Protein AF-A0A5C8MWT9-F1 (afdb_monomer_lite)

Structure (mmCIF, N/CA/C/O backbone):
data_AF-A0A5C8MWT9-F1
#
_entry.id   AF-A0A5C8MWT9-F1
#
loop_
_atom_site.group_PDB
_atom_site.id
_atom_site.type_symbol
_atom_site.label_atom_id
_atom_site.label_alt_id
_atom_site.label_comp_id
_atom_site.label_asym_id
_atom_site.label_entity_id
_atom_site.label_seq_id
_atom_site.pdbx_PDB_ins_code
_atom_site.Cartn_x
_atom_site.Cartn_y
_atom_site.Cartn_z
_atom_site.occupancy
_atom_site.B_iso_or_equiv
_atom_site.auth_seq_id
_atom_site.auth_comp_id
_atom_site.auth_asym_id
_atom_site.auth_atom_id
_atom_site.pdbx_PDB_model_num
ATOM 1 N N . MET A 1 1 ? -12.291 33.682 -6.808 1.00 61.00 1 MET A N 1
ATOM 2 C CA . MET A 1 1 ? -11.928 32.566 -5.902 1.00 61.00 1 MET A CA 1
ATOM 3 C C . MET A 1 1 ? -12.934 31.413 -5.937 1.00 61.00 1 MET A C 1
ATOM 5 O O . MET A 1 1 ? -12.515 30.306 -6.228 1.00 61.00 1 MET A O 1
ATOM 9 N N . LYS A 1 2 ? -14.249 31.640 -5.759 1.00 75.25 2 LYS A N 1
ATOM 10 C CA . LYS A 1 2 ? -15.270 30.561 -5.780 1.00 75.25 2 LYS A CA 1
ATOM 11 C C . LYS A 1 2 ? -15.262 29.684 -7.050 1.00 75.25 2 LYS A C 1
ATOM 13 O O . LYS A 1 2 ? -15.384 28.471 -6.953 1.00 75.25 2 LYS A O 1
ATOM 18 N N . LYS A 1 3 ? -15.047 30.285 -8.229 1.00 83.94 3 LYS A N 1
ATOM 19 C CA . LYS A 1 3 ? -14.958 29.557 -9.512 1.00 83.94 3 LYS A CA 1
ATOM 20 C C . LYS A 1 3 ? -13.695 28.686 -9.634 1.00 83.94 3 LYS A C 1
ATOM 22 O O . LYS A 1 3 ? -13.770 27.603 -10.191 1.00 83.94 3 LYS A O 1
ATOM 27 N N . LEU A 1 4 ? -12.568 29.133 -9.071 1.00 89.56 4 LEU A N 1
ATOM 28 C CA . LEU A 1 4 ? -11.313 28.367 -9.039 1.00 89.56 4 LEU A CA 1
ATOM 29 C C . LEU A 1 4 ? -11.405 27.190 -8.063 1.00 89.56 4 LEU A C 1
ATOM 31 O O . LEU A 1 4 ? -10.991 26.090 -8.401 1.00 89.56 4 LEU A O 1
ATOM 35 N N . LEU A 1 5 ? -12.018 27.404 -6.894 1.00 92.25 5 LEU A N 1
ATOM 36 C CA . LEU A 1 5 ? -12.266 26.336 -5.926 1.00 92.25 5 LEU A CA 1
ATOM 37 C C . LEU A 1 5 ? -13.187 25.256 -6.510 1.00 92.25 5 LEU A C 1
ATOM 39 O O . LEU A 1 5 ? -12.892 24.073 -6.405 1.00 92.25 5 LEU A O 1
ATOM 43 N N . SER A 1 6 ? -14.269 25.661 -7.183 1.00 91.88 6 SER A N 1
ATOM 44 C CA . SER A 1 6 ? -15.180 24.723 -7.848 1.00 91.88 6 SER A CA 1
ATOM 45 C C . SER A 1 6 ? -14.488 23.919 -8.951 1.00 91.88 6 SER A C 1
ATOM 47 O O . SER A 1 6 ? -14.768 22.733 -9.098 1.00 91.88 6 SER A O 1
ATOM 49 N N . LEU A 1 7 ? -13.589 24.548 -9.714 1.00 92.56 7 LEU A N 1
ATOM 50 C CA . LEU A 1 7 ? -12.819 23.870 -10.753 1.00 92.56 7 LEU A CA 1
ATOM 51 C C . LEU A 1 7 ? -11.828 22.865 -10.150 1.00 92.56 7 LEU A C 1
ATOM 53 O O . LEU A 1 7 ? -11.711 21.750 -10.644 1.00 92.56 7 LEU A O 1
ATOM 57 N N . PHE A 1 8 ? -11.164 23.232 -9.052 1.00 91.44 8 PHE A N 1
ATOM 58 C CA . PHE A 1 8 ? -10.247 22.346 -8.338 1.00 91.44 8 PHE A CA 1
ATOM 59 C C . PHE A 1 8 ? -10.958 21.104 -7.783 1.00 91.44 8 PHE A C 1
ATOM 61 O O . PHE A 1 8 ? -10.495 19.985 -7.987 1.00 91.44 8 PHE A O 1
ATOM 68 N N . VAL A 1 9 ? -12.122 21.286 -7.151 1.00 91.31 9 VAL A N 1
ATOM 69 C CA . VAL A 1 9 ? -12.938 20.174 -6.635 1.00 91.31 9 VAL A CA 1
ATOM 70 C C . VAL A 1 9 ? -13.403 19.253 -7.767 1.00 91.31 9 VAL A C 1
ATOM 72 O O . VAL A 1 9 ? -13.384 18.032 -7.608 1.00 91.31 9 VAL A O 1
ATOM 75 N N . LEU A 1 10 ? -13.775 19.813 -8.922 1.00 90.31 10 LEU A N 1
ATOM 76 C CA . LEU A 1 10 ? -14.163 19.028 -10.094 1.00 90.31 10 LEU A CA 1
ATOM 77 C C . LEU A 1 10 ? -12.996 18.179 -10.621 1.00 90.31 10 LEU A C 1
ATOM 79 O O . LEU A 1 10 ? -13.176 16.990 -10.864 1.00 90.31 10 LEU A O 1
ATOM 83 N N . ILE A 1 11 ? -11.799 18.760 -10.743 1.00 86.25 11 ILE A N 1
ATOM 84 C CA . ILE A 1 11 ? -10.594 18.047 -11.197 1.00 86.25 11 ILE A CA 1
ATOM 85 C C . ILE A 1 11 ? -10.229 16.919 -10.226 1.00 86.25 11 ILE A C 1
ATOM 87 O O . ILE A 1 11 ? -9.987 15.794 -10.659 1.00 86.25 11 ILE A O 1
ATOM 91 N N . LEU A 1 12 ? -10.248 17.195 -8.920 1.00 83.25 12 LEU A N 1
ATOM 92 C CA . LEU A 1 12 ? -9.969 16.192 -7.892 1.00 83.25 12 LEU A CA 1
ATOM 93 C C . LEU A 1 12 ? -10.973 15.034 -7.947 1.00 83.25 12 LEU A C 1
ATOM 95 O O . LEU A 1 12 ? -10.586 13.871 -7.862 1.00 83.25 12 LEU A O 1
ATOM 99 N N . SER A 1 13 ? -12.254 15.350 -8.148 1.00 82.06 13 SER A N 1
ATOM 100 C CA . SER A 1 13 ? -13.306 14.341 -8.284 1.00 82.06 13 SER A CA 1
ATOM 101 C C . SER A 1 13 ? -13.067 13.458 -9.511 1.00 82.06 13 SER A C 1
ATOM 103 O O . SER A 1 13 ? -13.127 12.241 -9.403 1.00 82.06 13 SER A O 1
ATOM 105 N N . ILE A 1 14 ? -12.718 14.040 -10.664 1.00 80.62 14 ILE A N 1
ATOM 106 C CA . ILE A 1 14 ? -12.421 13.273 -11.887 1.00 80.62 14 ILE A CA 1
ATOM 107 C C . ILE A 1 14 ? -11.216 12.343 -11.678 1.00 80.62 14 ILE A C 1
ATOM 10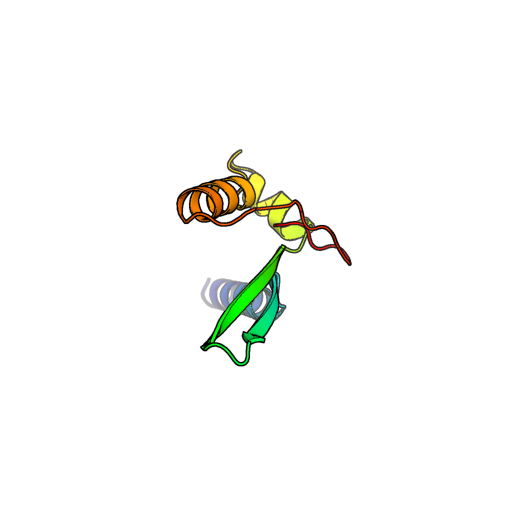9 O O . ILE A 1 14 ? -11.257 11.193 -12.112 1.00 80.62 14 ILE A O 1
ATOM 113 N N . GLY A 1 15 ? -10.180 12.807 -10.971 1.00 74.00 15 GLY A N 1
ATOM 114 C CA . GLY A 1 15 ? -9.027 11.978 -10.613 1.00 74.00 15 GLY A CA 1
ATOM 115 C C . GLY A 1 15 ? -9.428 10.751 -9.790 1.00 74.00 15 GLY A C 1
ATOM 116 O O . GLY A 1 15 ? -9.083 9.629 -10.154 1.00 74.00 15 GLY A O 1
ATOM 117 N N . LEU A 1 16 ? -10.239 10.946 -8.745 1.00 70.94 16 LEU A N 1
ATOM 118 C CA . LEU A 1 16 ? -10.735 9.860 -7.890 1.00 70.94 16 LEU A CA 1
ATOM 119 C C . LEU A 1 16 ? -11.622 8.854 -8.643 1.00 70.94 16 LEU A C 1
ATOM 121 O O . LEU A 1 16 ? -11.563 7.661 -8.356 1.00 70.94 16 LEU A O 1
ATOM 125 N N . LEU A 1 17 ? -12.417 9.307 -9.621 1.00 68.50 17 LEU A N 1
ATOM 126 C CA . LEU A 1 17 ? -13.266 8.425 -10.432 1.00 68.50 17 LEU A CA 1
ATOM 127 C C . LEU A 1 17 ? -12.496 7.641 -11.512 1.00 68.50 17 LEU A C 1
ATOM 129 O O . LEU A 1 17 ? -13.021 6.655 -12.022 1.00 68.50 17 LEU A O 1
ATOM 133 N N . SER A 1 18 ? -11.273 8.052 -11.867 1.00 68.31 18 SER A N 1
ATOM 134 C CA . SER A 1 18 ? -10.492 7.432 -12.951 1.00 68.31 18 SER A CA 1
ATOM 135 C C . SER A 1 18 ? -9.805 6.106 -12.584 1.00 68.31 18 SER A C 1
ATOM 137 O O . SER A 1 18 ? -9.278 5.436 -13.466 1.00 68.31 18 SER A O 1
ATOM 139 N N . GLY A 1 19 ? -9.865 5.687 -11.313 1.00 62.19 19 GLY A N 1
ATOM 140 C CA . GLY A 1 19 ? -9.400 4.370 -10.866 1.00 62.19 19 GLY A CA 1
ATOM 141 C C . GLY A 1 19 ? -7.879 4.208 -10.918 1.00 62.19 19 GLY A C 1
ATOM 142 O O . GLY A 1 19 ? -7.341 3.488 -11.754 1.00 62.19 19 GLY A O 1
ATOM 143 N N . CYS A 1 20 ? -7.166 4.838 -9.985 1.00 78.38 20 CYS A N 1
ATOM 144 C CA . CYS A 1 20 ? -5.702 4.736 -9.889 1.00 78.38 20 CYS A CA 1
ATOM 145 C C . CYS A 1 20 ? -5.211 3.424 -9.246 1.00 78.38 20 CYS A C 1
ATOM 147 O O . CYS A 1 20 ? -4.006 3.232 -9.089 1.00 78.38 20 CYS A O 1
ATOM 149 N N . VAL A 1 21 ? -6.131 2.541 -8.848 1.00 82.06 21 VAL A N 1
ATOM 150 C CA . VAL A 1 21 ? -5.850 1.286 -8.142 1.00 82.06 21 VAL A CA 1
ATOM 151 C C . VAL A 1 21 ? -6.568 0.141 -8.849 1.00 82.06 21 VAL A C 1
ATOM 153 O O . VAL A 1 21 ? -7.740 0.258 -9.204 1.00 82.06 21 VAL A O 1
ATOM 156 N N . LYS A 1 22 ? -5.865 -0.972 -9.034 1.00 84.69 22 LYS A N 1
ATOM 157 C CA . LYS A 1 22 ? -6.354 -2.244 -9.559 1.00 84.69 22 LYS A CA 1
ATOM 158 C C . LYS A 1 22 ? -6.274 -3.280 -8.441 1.00 84.69 22 LYS A C 1
ATOM 160 O O . LYS A 1 22 ? -5.216 -3.459 -7.854 1.00 84.69 22 LYS A O 1
ATOM 165 N N . GLY A 1 23 ? -7.383 -3.959 -8.168 1.00 86.38 23 GLY A N 1
ATOM 166 C CA . GLY A 1 23 ? -7.438 -5.078 -7.230 1.00 86.38 23 GLY A CA 1
ATOM 167 C C . GLY A 1 23 ? -7.993 -6.314 -7.925 1.00 86.38 23 GLY A C 1
ATOM 168 O O . GLY A 1 23 ? -9.099 -6.253 -8.466 1.00 86.38 23 GLY A O 1
ATOM 169 N N . VAL A 1 24 ? -7.249 -7.418 -7.930 1.00 88.56 24 VAL A N 1
ATOM 170 C CA . VAL A 1 24 ? -7.729 -8.720 -8.410 1.00 88.56 24 VAL A CA 1
ATOM 171 C C . VAL A 1 24 ? -7.828 -9.651 -7.213 1.00 88.56 24 VAL A C 1
ATOM 173 O O . VAL A 1 24 ? -6.835 -9.941 -6.557 1.00 88.56 24 VAL A O 1
ATOM 176 N N . PHE A 1 25 ? -9.044 -10.104 -6.914 1.00 88.62 25 PHE A N 1
ATOM 177 C CA . PHE A 1 25 ? -9.322 -10.956 -5.763 1.00 88.62 25 PHE A CA 1
ATOM 178 C C . PHE A 1 25 ? -9.660 -12.359 -6.256 1.00 88.62 25 PHE A C 1
ATOM 180 O O . PHE A 1 25 ? -10.737 -12.590 -6.806 1.00 88.62 25 PHE A O 1
ATOM 187 N N . HIS A 1 26 ? -8.740 -13.299 -6.065 1.00 91.06 26 HIS A N 1
ATOM 188 C CA . HIS A 1 26 ? -8.955 -14.705 -6.361 1.00 91.06 26 HIS A CA 1
ATOM 189 C C . HIS A 1 26 ? -9.211 -15.455 -5.056 1.00 91.06 26 HIS A C 1
ATOM 191 O O . HIS A 1 26 ? -8.311 -15.681 -4.251 1.00 91.06 26 HIS A O 1
ATOM 197 N N . VAL A 1 27 ? -10.462 -15.867 -4.868 1.00 91.00 27 VAL A N 1
ATOM 198 C CA . VAL A 1 27 ? -10.900 -16.626 -3.696 1.00 91.00 27 VAL A CA 1
ATOM 199 C C . VAL A 1 27 ? -11.352 -18.002 -4.152 1.00 91.00 27 VAL A C 1
ATOM 201 O O . VAL A 1 27 ? -12.305 -18.126 -4.923 1.00 91.00 27 VAL A O 1
ATOM 204 N N . LYS A 1 28 ? -10.681 -19.045 -3.669 1.00 93.88 28 LYS A N 1
ATOM 205 C CA . LYS A 1 28 ? -11.049 -20.436 -3.931 1.00 93.88 28 LYS A CA 1
ATOM 206 C C . LYS A 1 28 ? -11.474 -21.094 -2.629 1.00 93.88 28 LYS A C 1
ATOM 208 O O . LYS A 1 28 ? -10.672 -21.251 -1.721 1.00 93.88 28 LYS A O 1
ATOM 213 N N . VAL A 1 29 ? -12.737 -21.502 -2.554 1.00 93.06 29 VAL A N 1
ATOM 214 C CA . VAL A 1 29 ? -13.276 -22.240 -1.406 1.00 93.06 29 VAL A CA 1
ATOM 215 C C . VAL A 1 29 ? -13.201 -23.734 -1.703 1.00 93.06 29 VAL A C 1
ATOM 217 O O . VAL A 1 29 ? -13.745 -24.210 -2.702 1.00 93.06 29 VAL A O 1
ATOM 220 N N . ASN A 1 30 ? -12.502 -24.473 -0.851 1.00 94.12 30 ASN A N 1
ATOM 221 C CA . ASN A 1 30 ? -12.309 -25.909 -0.974 1.00 94.12 30 ASN A CA 1
ATOM 222 C C . ASN A 1 30 ? -13.467 -26.675 -0.311 1.00 94.12 30 ASN A C 1
ATOM 224 O O . ASN A 1 30 ? -14.182 -26.168 0.554 1.00 94.12 30 ASN A O 1
ATOM 228 N N . LYS A 1 31 ? -13.669 -27.933 -0.721 1.00 92.25 31 LYS A N 1
ATOM 229 C CA . LYS A 1 31 ? -14.771 -28.780 -0.219 1.00 92.25 31 LYS A CA 1
ATOM 230 C C . LYS A 1 31 ? -14.664 -29.114 1.270 1.00 92.25 31 LYS A C 1
ATOM 232 O O . LYS A 1 31 ? -15.671 -29.454 1.879 1.00 92.25 31 LYS A O 1
ATOM 237 N N . ASP A 1 32 ? -13.462 -29.043 1.828 1.00 92.69 32 ASP A N 1
ATOM 238 C CA . ASP A 1 32 ? -13.187 -29.243 3.253 1.00 92.69 32 ASP A CA 1
ATOM 239 C C . ASP A 1 32 ? -13.488 -27.997 4.105 1.00 92.69 32 ASP A C 1
ATOM 241 O O . ASP A 1 32 ? -13.320 -28.029 5.321 1.00 92.69 32 ASP A O 1
ATOM 245 N N . GLY A 1 33 ? -13.955 -26.909 3.481 1.00 88.31 33 GLY A N 1
ATOM 246 C CA . GLY A 1 33 ? -14.262 -25.648 4.147 1.00 88.31 33 GLY A CA 1
ATOM 247 C C . GLY A 1 33 ? -13.067 -24.704 4.290 1.00 88.31 33 GLY A C 1
ATOM 248 O O . GLY A 1 33 ? -13.248 -23.602 4.804 1.00 88.31 33 GLY A O 1
ATOM 249 N N . SER A 1 34 ? -11.872 -25.087 3.828 1.00 91.00 34 SER A N 1
ATOM 250 C CA . SER A 1 34 ? -10.726 -24.173 3.740 1.00 91.00 34 SER A CA 1
ATOM 251 C C . SER A 1 34 ? -10.864 -23.206 2.556 1.00 91.00 34 SER A C 1
ATOM 253 O O . SER A 1 34 ? -11.624 -23.458 1.616 1.00 91.00 34 SER A O 1
ATOM 255 N N . ALA A 1 35 ? -10.134 -22.090 2.587 1.00 88.81 35 ALA A N 1
ATOM 256 C CA . ALA A 1 35 ? -10.110 -21.117 1.499 1.00 88.81 35 ALA A CA 1
ATOM 257 C C . ALA A 1 35 ? -8.673 -20.744 1.122 1.00 88.81 35 ALA A C 1
ATOM 259 O O . ALA A 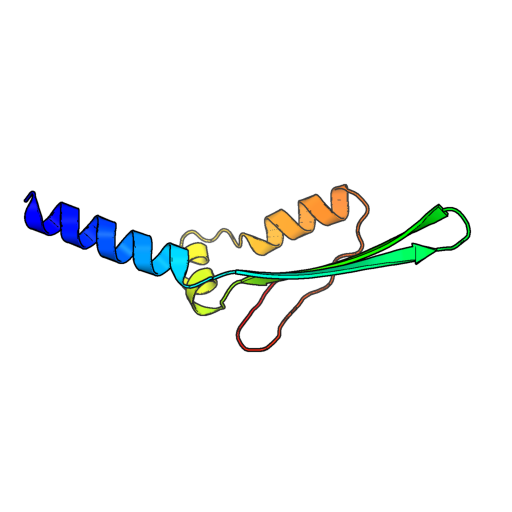1 35 ? -7.869 -20.418 1.993 1.00 88.81 35 ALA A O 1
ATOM 260 N N . ASP A 1 36 ? -8.386 -20.749 -0.179 1.00 90.25 36 ASP A N 1
ATOM 261 C CA . ASP A 1 36 ? -7.166 -20.194 -0.756 1.00 90.25 36 ASP A CA 1
ATOM 262 C C . ASP A 1 36 ? -7.467 -18.758 -1.212 1.00 90.25 36 ASP A C 1
ATOM 264 O O . ASP A 1 36 ? -8.383 -18.529 -2.011 1.00 90.25 36 ASP A O 1
ATOM 268 N N . LEU A 1 37 ? -6.710 -17.793 -0.692 1.00 88.25 37 LEU A N 1
ATOM 269 C CA . LEU A 1 37 ? -6.883 -16.368 -0.966 1.00 88.25 37 LEU A CA 1
ATOM 270 C C . LEU A 1 37 ? -5.638 -15.846 -1.684 1.00 88.25 37 LEU A C 1
ATOM 272 O O . LEU A 1 37 ? -4.549 -15.901 -1.123 1.00 88.25 37 LEU A O 1
ATOM 276 N N . ASN A 1 38 ? -5.803 -15.330 -2.900 1.00 89.56 38 ASN A N 1
ATOM 277 C CA . ASN A 1 38 ? -4.766 -14.580 -3.605 1.00 89.56 38 ASN A CA 1
ATOM 278 C C . ASN A 1 38 ? -5.313 -13.205 -3.981 1.00 89.56 38 ASN A C 1
ATOM 280 O O . ASN A 1 38 ? -6.406 -13.095 -4.544 1.00 89.56 38 ASN A O 1
ATOM 284 N N . TYR A 1 39 ? -4.551 -12.169 -3.658 1.00 88.62 39 TYR A N 1
ATOM 285 C CA . TYR A 1 39 ? -4.933 -10.782 -3.869 1.00 88.62 39 TYR A CA 1
ATOM 286 C C . TYR A 1 39 ? -3.801 -10.072 -4.594 1.00 88.62 39 TYR A C 1
ATOM 288 O O . TYR A 1 39 ? -2.717 -9.970 -4.034 1.00 88.62 39 TYR A O 1
ATOM 296 N N . ASP A 1 40 ? -4.071 -9.568 -5.795 1.00 90.75 40 ASP A N 1
ATOM 297 C CA . ASP A 1 40 ? -3.146 -8.685 -6.500 1.00 90.75 40 ASP A CA 1
ATOM 298 C C . ASP A 1 40 ? -3.615 -7.244 -6.294 1.00 90.75 40 ASP A C 1
ATOM 300 O O . ASP A 1 40 ? -4.727 -6.878 -6.698 1.00 90.75 40 ASP A O 1
ATOM 304 N N . LEU A 1 41 ? -2.782 -6.413 -5.676 1.00 88.62 41 LEU A N 1
ATOM 305 C CA . LEU A 1 41 ? -3.047 -4.999 -5.439 1.00 88.62 41 LEU A CA 1
ATOM 306 C C . LEU A 1 41 ? -2.033 -4.170 -6.220 1.00 88.62 41 LEU A C 1
ATOM 308 O O . LEU A 1 41 ? -0.860 -4.112 -5.877 1.00 88.62 41 LEU A O 1
ATOM 312 N N . GLY A 1 42 ? -2.487 -3.486 -7.267 1.00 88.75 42 GLY A N 1
ATOM 313 C CA . GLY A 1 42 ? -1.660 -2.637 -8.115 1.00 88.75 42 GLY A CA 1
ATOM 314 C C . GLY A 1 42 ? -2.088 -1.177 -8.073 1.00 88.75 42 GLY A C 1
ATOM 315 O O . GLY A 1 42 ? -3.267 -0.861 -8.178 1.00 88.75 42 GLY A O 1
ATOM 316 N N . PHE A 1 43 ? -1.128 -0.265 -8.013 1.00 86.19 43 PHE A N 1
ATOM 317 C CA . PHE A 1 43 ? -1.345 1.171 -8.165 1.00 86.19 43 PHE A CA 1
ATOM 318 C C . PHE A 1 43 ? -0.765 1.633 -9.494 1.00 86.19 43 PHE A C 1
ATOM 320 O O . PHE A 1 43 ? 0.264 1.124 -9.941 1.00 86.19 43 PHE A O 1
ATOM 327 N N . GLU A 1 44 ? -1.424 2.583 -10.145 1.00 85.62 44 GLU A N 1
ATOM 328 C CA . GLU A 1 44 ? -0.912 3.163 -11.381 1.00 85.62 44 GLU A CA 1
ATOM 329 C C . GLU A 1 44 ? 0.451 3.831 -11.107 1.00 85.62 44 GLU A C 1
ATOM 331 O O . GLU A 1 44 ? 0.645 4.540 -10.114 1.00 85.62 44 GLU A O 1
ATOM 336 N N . SER A 1 45 ? 1.435 3.530 -11.958 1.00 81.31 45 SER A N 1
ATOM 337 C CA . SER A 1 45 ? 2.842 3.851 -11.687 1.00 81.31 45 SER A CA 1
ATOM 338 C C . SER A 1 45 ? 3.124 5.360 -11.649 1.00 81.31 45 SER A C 1
ATOM 340 O O . SER A 1 45 ? 4.007 5.802 -10.913 1.00 81.31 45 SER A O 1
ATOM 342 N N . THR A 1 46 ? 2.369 6.164 -12.400 1.00 77.81 46 THR A N 1
ATOM 343 C CA . THR A 1 46 ? 2.466 7.632 -12.398 1.00 77.81 46 THR A CA 1
ATOM 344 C C . THR A 1 46 ? 1.962 8.220 -11.077 1.00 77.81 46 THR A C 1
ATOM 346 O O . THR A 1 46 ? 2.593 9.126 -10.528 1.00 77.81 46 THR A O 1
ATOM 349 N N . LEU A 1 47 ? 0.881 7.671 -10.512 1.00 75.38 47 LEU A N 1
ATOM 350 C CA . L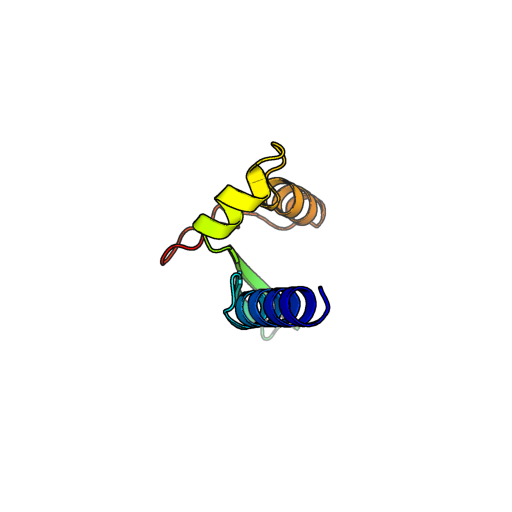EU A 1 47 ? 0.373 8.055 -9.193 1.00 75.38 47 LEU A CA 1
ATOM 351 C C . LEU A 1 47 ? 1.376 7.717 -8.084 1.00 75.38 47 LEU A C 1
ATOM 353 O O . LEU A 1 47 ? 1.640 8.556 -7.224 1.00 75.38 47 LEU A O 1
ATOM 357 N N 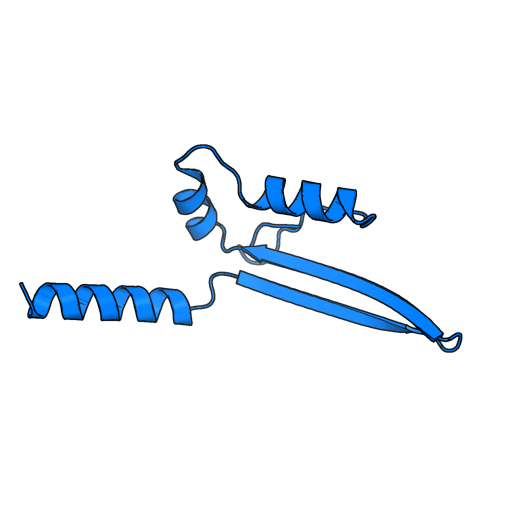. LEU A 1 48 ? 1.969 6.521 -8.118 1.00 75.31 48 LEU A N 1
ATOM 358 C CA . LEU A 1 48 ? 3.012 6.139 -7.160 1.00 75.31 48 LEU A CA 1
ATOM 359 C C . LEU A 1 48 ? 4.206 7.089 -7.213 1.00 75.31 48 LEU A C 1
ATOM 361 O O . LEU A 1 48 ? 4.724 7.461 -6.162 1.00 75.31 48 LEU A O 1
ATOM 365 N N . GLY A 1 49 ? 4.619 7.515 -8.409 1.00 72.38 49 GLY A N 1
ATOM 366 C CA . GLY A 1 49 ? 5.685 8.502 -8.578 1.00 72.38 49 GLY A CA 1
ATOM 367 C C . GLY A 1 49 ? 5.375 9.834 -7.890 1.00 72.38 49 GLY A C 1
ATOM 368 O O . GLY A 1 49 ? 6.261 10.425 -7.283 1.00 72.38 49 GLY A O 1
ATOM 369 N N . PHE A 1 50 ? 4.113 10.275 -7.917 1.00 69.56 50 PHE A N 1
ATOM 370 C CA . PHE A 1 50 ? 3.674 11.493 -7.233 1.00 69.56 50 PHE A CA 1
ATOM 371 C C . PHE A 1 50 ? 3.543 11.301 -5.713 1.00 69.56 50 PHE A C 1
ATOM 373 O O . PHE A 1 50 ? 3.954 12.169 -4.945 1.00 69.56 50 PHE A O 1
ATOM 380 N N . ALA A 1 51 ? 3.019 10.156 -5.265 1.00 67.56 51 ALA A N 1
ATOM 381 C CA . ALA A 1 51 ? 2.850 9.835 -3.846 1.00 67.56 51 ALA A CA 1
ATOM 382 C C . ALA A 1 51 ? 4.184 9.571 -3.124 1.00 67.56 51 ALA A C 1
ATOM 384 O O . ALA A 1 51 ? 4.324 9.892 -1.948 1.00 67.56 51 ALA A O 1
ATOM 385 N N . SER A 1 52 ? 5.185 9.048 -3.836 1.00 68.31 52 SER A N 1
ATOM 386 C CA . SER A 1 52 ? 6.512 8.734 -3.281 1.00 68.31 52 SER A CA 1
ATOM 387 C C . SER A 1 52 ? 7.434 9.957 -3.177 1.00 68.31 52 SER A C 1
ATOM 389 O O . SER A 1 52 ? 8.582 9.819 -2.758 1.00 68.31 52 SER A O 1
ATOM 391 N N . SER A 1 53 ? 6.957 11.153 -3.547 1.00 64.62 53 SER A N 1
ATOM 392 C CA . SER A 1 53 ? 7.739 12.401 -3.525 1.00 64.62 53 SER A CA 1
ATOM 393 C C . SER A 1 53 ? 8.258 12.772 -2.126 1.00 64.62 53 SER A C 1
ATOM 395 O O . SER A 1 53 ? 9.293 13.423 -2.025 1.00 64.62 53 SER A O 1
ATOM 397 N N . ASP A 1 54 ? 7.592 12.305 -1.062 1.00 62.97 54 ASP A N 1
ATOM 398 C CA . ASP A 1 54 ? 8.004 12.476 0.344 1.00 62.97 54 ASP A CA 1
ATOM 399 C C . ASP A 1 54 ? 8.888 11.321 0.873 1.00 62.97 54 ASP A C 1
ATOM 401 O O . ASP A 1 54 ? 9.131 11.198 2.074 1.00 62.97 54 ASP A O 1
ATOM 405 N N . GLY A 1 55 ? 9.385 10.446 -0.009 1.00 62.00 55 GLY A N 1
ATOM 406 C CA . GLY A 1 55 ? 10.316 9.362 0.335 1.00 62.00 55 GLY A CA 1
ATOM 407 C C . GLY A 1 55 ? 9.684 8.150 1.031 1.00 62.00 55 GLY A C 1
ATOM 408 O O . GLY A 1 55 ? 10.389 7.187 1.329 1.00 62.00 55 GLY A O 1
ATOM 409 N N . GLN A 1 56 ? 8.370 8.159 1.265 1.00 66.00 56 GLN A N 1
ATOM 410 C CA . GLN A 1 56 ? 7.626 7.005 1.767 1.00 66.00 56 GLN A CA 1
ATOM 411 C C . GLN A 1 56 ? 7.011 6.247 0.590 1.00 66.00 56 GLN A C 1
ATOM 413 O O . GLN A 1 56 ? 6.168 6.784 -0.123 1.00 66.00 56 GLN A O 1
ATOM 418 N N . ASN A 1 57 ? 7.439 5.000 0.377 1.00 75.38 57 ASN A N 1
ATOM 419 C CA . ASN A 1 57 ? 6.800 4.116 -0.593 1.00 75.38 57 ASN A CA 1
ATOM 420 C C . ASN A 1 57 ? 5.585 3.447 0.079 1.00 75.38 57 ASN A C 1
ATOM 422 O O . ASN A 1 57 ? 5.783 2.576 0.929 1.00 75.38 57 ASN A O 1
ATOM 426 N N . PRO A 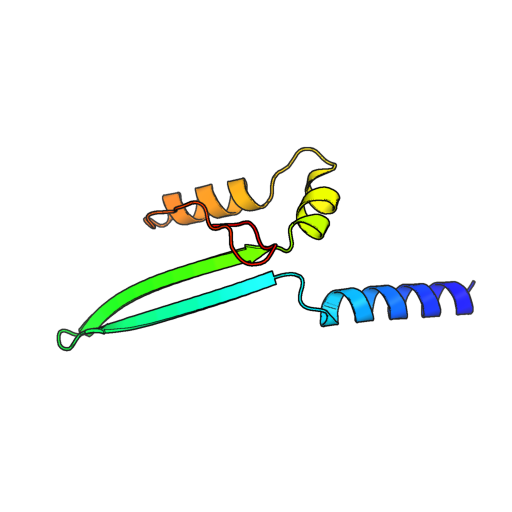1 58 ? 4.342 3.809 -0.286 1.00 77.56 58 PRO A N 1
ATOM 427 C CA . PRO A 1 58 ? 3.147 3.258 0.352 1.00 77.56 58 PRO A CA 1
ATOM 428 C C . PRO A 1 58 ? 3.010 1.741 0.157 1.00 77.56 58 PRO A C 1
ATOM 430 O O . PRO A 1 58 ? 2.385 1.078 0.978 1.00 77.56 58 PRO A O 1
ATOM 433 N N . ILE A 1 59 ? 3.617 1.171 -0.890 1.00 85.12 59 ILE A N 1
ATOM 434 C CA . ILE A 1 59 ? 3.577 -0.274 -1.149 1.00 85.12 59 ILE A CA 1
ATOM 435 C C . ILE A 1 59 ? 4.381 -1.047 -0.099 1.00 85.12 59 ILE A C 1
ATOM 437 O O . ILE A 1 59 ? 3.954 -2.114 0.330 1.00 85.12 59 ILE A O 1
ATOM 441 N N . GLU A 1 60 ? 5.513 -0.504 0.355 1.00 86.56 60 GLU A N 1
ATOM 442 C CA . GLU A 1 60 ? 6.363 -1.168 1.355 1.00 86.56 60 GLU A CA 1
ATOM 443 C C . GLU A 1 60 ? 5.680 -1.264 2.720 1.00 86.56 60 GLU A C 1
ATOM 445 O O . GLU A 1 60 ? 5.848 -2.246 3.439 1.00 86.56 60 GLU A O 1
ATOM 450 N N . GLU A 1 61 ? 4.878 -0.262 3.073 1.00 86.50 61 GLU A N 1
ATOM 451 C CA . GLU A 1 61 ? 4.098 -0.281 4.308 1.00 86.50 61 GLU A CA 1
ATOM 452 C C . GLU A 1 61 ? 2.998 -1.351 4.248 1.00 86.50 61 GLU A C 1
ATOM 454 O O . GLU A 1 61 ? 2.859 -2.158 5.166 1.00 86.50 61 GLU A O 1
ATOM 459 N N . ILE A 1 62 ? 2.272 -1.425 3.127 1.00 86.62 62 ILE A N 1
ATOM 460 C CA . ILE A 1 62 ? 1.242 -2.452 2.911 1.00 86.62 62 ILE A CA 1
ATOM 461 C C . ILE A 1 62 ? 1.876 -3.850 2.917 1.00 86.62 62 ILE A C 1
ATOM 463 O O . ILE A 1 62 ? 1.328 -4.769 3.526 1.00 86.62 62 ILE A O 1
ATOM 467 N N . ARG A 1 63 ? 3.050 -4.008 2.294 1.00 90.25 63 ARG A N 1
ATOM 468 C CA . ARG A 1 63 ? 3.808 -5.263 2.299 1.00 90.25 63 ARG A CA 1
ATOM 469 C C . ARG A 1 63 ? 4.090 -5.734 3.720 1.00 90.25 63 ARG A C 1
ATOM 471 O O . ARG A 1 63 ? 3.751 -6.865 4.051 1.00 90.25 63 ARG A O 1
ATOM 478 N N . LYS A 1 64 ? 4.683 -4.874 4.553 1.00 91.25 64 LYS A N 1
ATOM 479 C CA . LYS A 1 64 ? 5.019 -5.217 5.942 1.00 91.25 64 LYS A CA 1
ATOM 480 C C . LYS A 1 64 ? 3.787 -5.647 6.726 1.00 91.25 64 LYS A C 1
ATOM 482 O O . LYS A 1 64 ? 3.816 -6.687 7.371 1.00 91.25 64 LYS A O 1
ATOM 487 N N . GLN A 1 65 ? 2.692 -4.898 6.609 1.00 90.50 65 GLN A N 1
ATOM 488 C CA . GLN A 1 65 ? 1.444 -5.227 7.298 1.00 90.50 65 GLN A CA 1
ATOM 489 C C . GLN A 1 65 ? 0.856 -6.570 6.836 1.00 90.50 65 GLN A C 1
ATOM 491 O O . GLN A 1 65 ? 0.343 -7.328 7.656 1.00 90.50 65 GLN A O 1
ATOM 496 N N . ALA A 1 66 ? 0.937 -6.892 5.543 1.00 89.94 66 ALA A N 1
ATOM 497 C CA . ALA A 1 66 ? 0.468 -8.171 5.015 1.00 89.94 66 ALA A CA 1
ATOM 498 C C . ALA A 1 66 ? 1.364 -9.345 5.457 1.00 89.94 66 ALA A C 1
ATOM 500 O O . ALA A 1 66 ? 0.849 -10.386 5.871 1.00 89.94 66 ALA A O 1
ATOM 501 N N . GLU A 1 67 ? 2.688 -9.172 5.445 1.00 93.44 67 GLU A N 1
ATOM 502 C CA . GLU A 1 67 ? 3.637 -10.168 5.963 1.00 93.44 67 GLU A CA 1
ATOM 503 C C . GLU A 1 67 ? 3.430 -10.409 7.474 1.00 93.44 67 GLU A C 1
ATOM 505 O O . GLU A 1 67 ? 3.394 -11.559 7.912 1.00 93.44 67 GLU A O 1
ATOM 510 N N . GLU A 1 68 ? 3.190 -9.357 8.268 1.00 95.25 68 GLU A N 1
ATOM 511 C CA . GLU A 1 68 ? 2.853 -9.453 9.702 1.00 95.25 68 GLU A CA 1
ATOM 512 C C . GLU A 1 68 ? 1.542 -10.210 9.964 1.00 95.25 68 GLU A C 1
ATOM 514 O O . GLU A 1 68 ? 1.410 -10.904 10.973 1.00 95.25 68 GLU A O 1
ATOM 519 N N . GLN A 1 69 ? 0.579 -10.120 9.045 1.00 90.75 69 GLN A N 1
ATOM 520 C CA . GLN A 1 69 ? -0.677 -10.876 9.097 1.00 90.75 69 GLN A CA 1
ATOM 521 C C . GLN A 1 69 ? -0.523 -12.339 8.646 1.00 90.75 69 GLN A C 1
ATOM 523 O O . GLN A 1 69 ? -1.491 -13.099 8.687 1.00 90.75 69 GLN A O 1
ATOM 528 N N . GLY A 1 70 ? 0.683 -12.752 8.246 1.00 90.50 70 GLY A N 1
ATOM 529 C CA . GLY A 1 70 ? 0.994 -14.120 7.839 1.00 90.50 70 GLY A CA 1
ATOM 530 C C . GLY A 1 70 ? 0.773 -14.402 6.354 1.00 90.50 70 GLY A C 1
ATOM 531 O O . GLY A 1 70 ? 0.792 -15.568 5.954 1.00 90.50 70 GLY A O 1
ATOM 532 N N . PHE A 1 71 ? 0.576 -13.372 5.525 1.00 89.62 71 PHE A N 1
ATOM 533 C CA . PHE A 1 71 ? 0.533 -13.541 4.074 1.00 89.62 71 PHE A CA 1
ATOM 534 C C . PHE A 1 71 ? 1.943 -13.690 3.498 1.00 89.62 71 PHE A C 1
ATOM 536 O O . PHE A 1 71 ? 2.904 -13.075 3.956 1.00 89.62 71 PHE A O 1
ATOM 543 N N . THR A 1 72 ? 2.061 -14.485 2.436 1.00 91.50 72 THR A N 1
ATOM 544 C CA . THR A 1 72 ? 3.249 -14.458 1.576 1.00 91.50 72 THR A CA 1
ATOM 545 C C . THR A 1 72 ? 3.049 -13.374 0.530 1.00 91.50 72 THR A C 1
ATOM 547 O O . THR A 1 72 ? 2.103 -13.453 -0.250 1.00 91.50 72 THR A O 1
ATOM 550 N N . VAL A 1 73 ? 3.926 -12.372 0.513 1.00 93.06 73 VAL A N 1
ATOM 551 C CA . VAL A 1 73 ? 3.793 -11.206 -0.367 1.00 93.06 73 VAL A CA 1
ATOM 552 C C . VAL A 1 73 ? 4.833 -11.251 -1.486 1.00 93.06 73 VAL A C 1
ATOM 554 O O . VAL A 1 73 ? 6.027 -11.439 -1.239 1.00 93.06 73 VAL A O 1
ATOM 557 N N . ALA A 1 74 ? 4.388 -11.062 -2.728 1.00 91.00 74 ALA 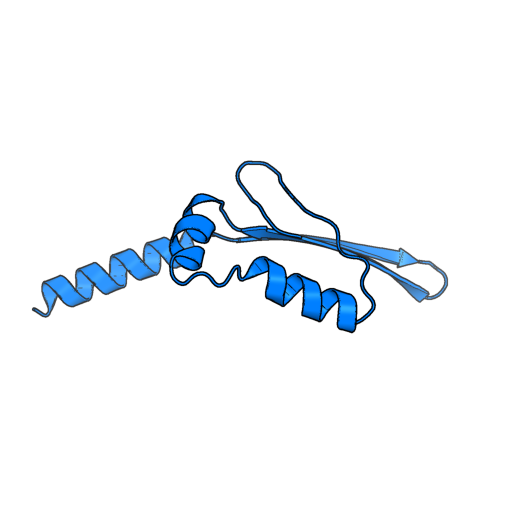A N 1
ATOM 558 C CA . ALA A 1 74 ? 5.240 -10.973 -3.912 1.00 91.00 74 ALA A CA 1
ATOM 559 C C . ALA A 1 74 ? 5.175 -9.561 -4.509 1.00 91.00 74 ALA A C 1
ATOM 561 O O . ALA A 1 74 ? 4.372 -8.744 -4.091 1.00 91.00 74 ALA A O 1
ATOM 562 N N . ASN A 1 75 ? 6.054 -9.241 -5.460 1.00 89.19 75 ASN A N 1
ATOM 563 C CA . ASN A 1 75 ? 5.937 -7.984 -6.201 1.00 89.19 75 ASN A CA 1
ATOM 564 C C . ASN A 1 75 ? 5.017 -8.198 -7.403 1.00 89.19 75 ASN A C 1
ATOM 566 O O . ASN A 1 75 ? 5.262 -9.099 -8.209 1.00 89.19 75 ASN A O 1
ATOM 570 N N . TYR A 1 76 ? 4.032 -7.324 -7.569 1.00 87.94 76 TYR A N 1
ATOM 571 C CA . TYR A 1 76 ? 3.108 -7.329 -8.695 1.00 87.94 76 TYR A CA 1
ATOM 572 C C . TYR A 1 76 ? 3.432 -6.188 -9.668 1.00 87.94 76 TYR A C 1
ATOM 574 O O . TYR A 1 76 ? 3.590 -5.028 -9.276 1.00 87.94 76 TYR A O 1
ATOM 582 N N . LYS A 1 77 ? 3.532 -6.505 -10.964 1.00 88.06 77 LYS A N 1
ATOM 583 C CA . LYS A 1 77 ? 3.696 -5.507 -12.027 1.00 88.06 77 LYS A CA 1
ATOM 584 C C . LYS A 1 77 ? 2.995 -5.954 -13.300 1.00 88.06 77 LYS A C 1
ATOM 586 O O . LYS A 1 77 ? 3.426 -6.905 -13.946 1.00 88.06 77 LYS A O 1
ATOM 591 N N . GLU A 1 78 ? 1.953 -5.235 -13.697 1.00 86.56 78 GLU A N 1
ATOM 592 C CA . GLU A 1 78 ? 1.164 -5.588 -14.876 1.00 86.56 78 GLU A CA 1
ATOM 593 C C . GLU A 1 78 ? 0.460 -4.357 -15.464 1.00 86.56 78 GLU A C 1
ATOM 595 O O . GLU A 1 78 ? -0.106 -3.558 -14.726 1.00 86.56 78 GLU A O 1
ATOM 600 N N . ASN A 1 79 ? 0.451 -4.204 -16.795 1.00 83.12 79 ASN A N 1
ATOM 601 C CA . ASN A 1 79 ? -0.343 -3.187 -17.509 1.00 83.12 79 ASN A CA 1
ATOM 602 C C . ASN A 1 79 ? -0.192 -1.739 -16.981 1.00 83.12 79 ASN A C 1
ATOM 604 O O . ASN A 1 79 ? -1.158 -0.982 -16.954 1.00 83.12 79 ASN A O 1
ATOM 608 N N . GLY A 1 80 ? 1.012 -1.351 -16.543 1.00 84.00 80 GLY A N 1
ATOM 609 C CA . GLY A 1 80 ? 1.280 -0.016 -15.983 1.00 84.00 80 GLY A CA 1
ATOM 610 C C . GLY A 1 80 ? 0.979 0.132 -14.486 1.00 84.00 80 GLY A C 1
ATOM 611 O O . GLY A 1 80 ? 1.240 1.192 -13.915 1.00 84.00 80 GLY A O 1
ATOM 612 N N . TYR A 1 81 ? 0.511 -0.929 -13.832 1.00 87.06 81 TYR A N 1
ATOM 613 C CA . TYR A 1 81 ? 0.323 -0.997 -12.387 1.00 87.06 81 TYR A CA 1
ATOM 614 C C . TYR A 1 81 ? 1.532 -1.643 -11.705 1.00 87.06 81 TYR A C 1
ATOM 616 O O . TYR A 1 81 ? 2.118 -2.586 -12.238 1.00 87.06 81 TYR A O 1
ATOM 624 N N . THR A 1 82 ? 1.877 -1.144 -10.521 1.00 88.50 82 THR A N 1
ATOM 625 C CA . THR A 1 82 ? 2.923 -1.676 -9.638 1.00 88.50 82 THR A CA 1
ATOM 626 C C . THR A 1 82 ? 2.346 -1.851 -8.233 1.00 88.50 82 THR A C 1
ATOM 628 O O . THR A 1 82 ? 1.607 -0.986 -7.765 1.00 88.50 82 THR A O 1
ATOM 631 N N . GLY A 1 83 ? 2.665 -2.950 -7.557 1.00 89.06 83 GLY A N 1
ATOM 632 C CA . GLY A 1 83 ? 2.205 -3.212 -6.196 1.00 89.06 83 GLY A CA 1
ATOM 633 C C . GLY A 1 83 ? 2.630 -4.582 -5.679 1.00 89.06 83 GLY A C 1
ATOM 634 O O . GLY A 1 83 ? 3.768 -4.990 -5.937 1.00 89.06 83 GLY A O 1
ATOM 635 N N . ILE A 1 84 ? 1.741 -5.261 -4.955 1.00 88.56 84 ILE A N 1
ATOM 636 C CA . ILE A 1 84 ? 1.997 -6.547 -4.288 1.00 88.56 84 ILE A CA 1
ATOM 637 C C . ILE A 1 84 ? 0.928 -7.597 -4.568 1.00 88.56 84 ILE A C 1
ATOM 639 O O . ILE A 1 84 ? -0.210 -7.186 -4.889 1.00 88.56 84 ILE A O 1
#

Sequence (84 aa):
MKKLLSLFVLILSIGLLSGCVKGVFHVKVNKDGSADLNYDLGFESTLLGFASSDGQNPIEEIRKQAEEQGFTVANYKENGYTGI

Secondary structure (DSSP, 8-state):
-HHHHHHHHHHHHHHHHT--EEEEEEEEE-TTS-EEEEEEEEEEHHHHHHHGGGS--HHHHHHHHHHHTT-----EEETTEEE-

pLDDT: mean 84.13, std 9.0, range [61.0, 95.25]

Foldseek 3Di:
DVVVVVVVVVVVVVVVVVDQKDKDWDWDQDPVRDIDTDIDIWGQQVVQVVVCPVVDRVQVVVVVVCVVVVDDDDWDDDDRTTHD

Radius of gyration: 17.35 Å; chains: 1; bounding box: 26×62×27 Å